Protein AF-A0ABD0P4G5-F1 (afdb_monomer)

Nearest PDB structures (foldseek):
  3k5r-assembly2_B  TM=7.911E-01  e=3.118E-05  Mus musculus
  4nuq-assembly1_A-2  TM=9.605E-01  e=7.166E-04  Mus musculus
  4nup-assembly2_C-2  TM=9.565E-01  e=6.683E-04  Mus musculus
  3q2l-assembly1_B  TM=8.915E-01  e=1.163E-02  Mus musculus
  3lnf-assembly2_B  TM=9.319E-01  e=1.647E-02  Mus musculus

Organ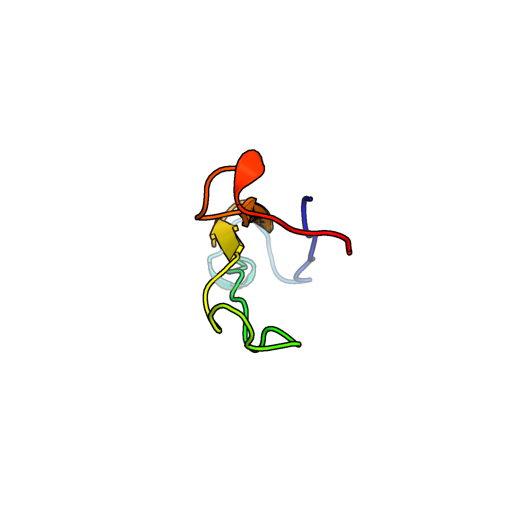ism: Cirrhinus mrigala (NCBI:txid683832)

Radius of gyration: 14.75 Å; Cα contacts (8 Å, |Δi|>4): 65; chains: 1; bounding box: 32×17×44 Å

InterPro domains:
  IPR002126 Cadherin-like [PS50268] (1-56)
  IPR015919 Cadherin-like superfamily [SSF49313] (2-56)

Solvent-accessible surface area (backbone atoms only — not comparable to full-atom values): 3800 Å² total; per-residue (Å²): 94,73,52,88,85,86,63,93,50,62,80,93,42,75,84,33,66,71,72,48,77,86,89,78,58,84,68,48,66,100,45,64,71,51,64,46,56,39,40,80,68,27,39,43,44,66,73,58,61,76,90,75,62,79,92,126

Structure (mmCIF, N/CA/C/O backbone):
data_AF-A0ABD0P4G5-F1
#
_entry.id   AF-A0ABD0P4G5-F1
#
loop_
_atom_site.group_PDB
_atom_site.id
_atom_site.type_symbol
_atom_site.label_atom_id
_atom_site.label_alt_id
_atom_site.label_comp_id
_atom_site.label_asym_id
_atom_site.label_entity_id
_atom_site.label_seq_id
_atom_site.pdbx_PDB_ins_code
_atom_site.Cartn_x
_atom_site.Cartn_y
_atom_site.Cartn_z
_atom_site.occupancy
_atom_site.B_iso_or_equiv
_atom_site.auth_seq_id
_atom_site.auth_comp_id
_atom_site.auth_asym_id
_atom_site.auth_atom_id
_atom_site.pdbx_PDB_model_num
ATOM 1 N N . MET A 1 1 ? 2.230 8.691 -6.976 1.00 94.06 1 MET A 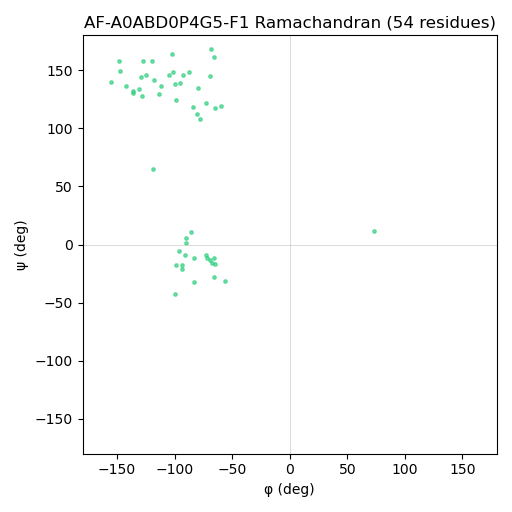N 1
ATOM 2 C CA . MET A 1 1 ? 0.745 8.675 -6.927 1.00 94.06 1 MET A CA 1
ATOM 3 C C . MET A 1 1 ? 0.354 8.337 -5.502 1.00 94.06 1 MET A C 1
ATOM 5 O O . MET A 1 1 ? 1.113 7.602 -4.894 1.00 94.06 1 MET A O 1
ATOM 9 N N . THR A 1 2 ? -0.770 8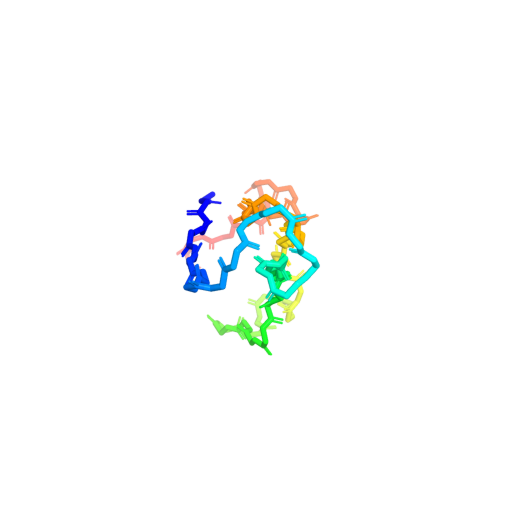.822 -4.977 1.00 97.38 2 THR A N 1
ATOM 10 C CA . THR A 1 2 ? -1.178 8.531 -3.590 1.00 97.38 2 THR A CA 1
ATOM 11 C C . THR A 1 2 ? -2.607 8.006 -3.577 1.00 97.38 2 THR A C 1
ATOM 13 O O . THR A 1 2 ? -3.489 8.610 -4.188 1.00 97.38 2 THR A O 1
ATOM 16 N N . MET A 1 3 ? -2.814 6.861 -2.932 1.00 97.38 3 MET A N 1
ATOM 17 C CA . MET A 1 3 ? -4.112 6.208 -2.768 1.00 97.38 3 MET A CA 1
ATOM 18 C C . MET A 1 3 ? -4.773 6.643 -1.462 1.00 97.38 3 MET A C 1
ATOM 20 O O . MET A 1 3 ? -4.092 6.844 -0.461 1.00 97.38 3 MET A O 1
ATOM 24 N N . THR A 1 4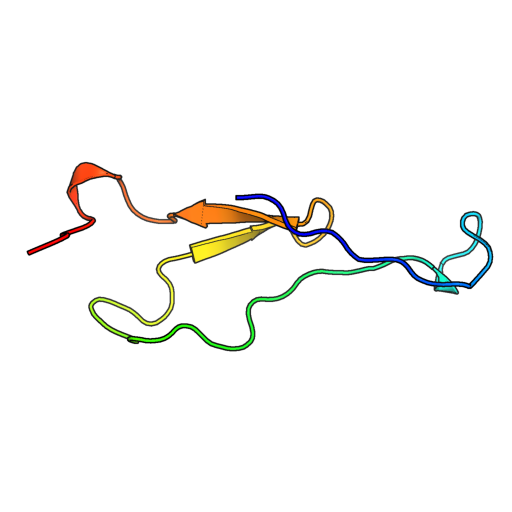 ? -6.102 6.741 -1.461 1.00 97.31 4 THR A N 1
ATOM 25 C CA . THR A 1 4 ? -6.894 7.021 -0.258 1.00 97.31 4 THR A CA 1
ATOM 26 C C . THR A 1 4 ? -8.019 6.004 -0.104 1.00 97.31 4 THR A C 1
ATOM 28 O O . THR A 1 4 ? -8.605 5.542 -1.085 1.00 97.31 4 THR A O 1
ATOM 31 N N . ALA A 1 5 ? -8.310 5.647 1.143 1.00 97.25 5 ALA A N 1
ATOM 32 C CA . ALA A 1 5 ? -9.411 4.787 1.546 1.00 97.25 5 ALA A CA 1
ATOM 33 C C . ALA A 1 5 ? -9.897 5.214 2.941 1.00 97.25 5 ALA A C 1
ATOM 35 O O . ALA A 1 5 ? -9.157 5.864 3.681 1.00 97.25 5 ALA A O 1
ATOM 36 N N . TYR A 1 6 ? -11.141 4.870 3.275 1.00 96.75 6 TYR A N 1
ATOM 37 C CA . TYR A 1 6 ? -11.787 5.244 4.532 1.00 96.75 6 TYR A CA 1
ATOM 38 C C . TYR A 1 6 ? -12.528 4.037 5.110 1.00 96.75 6 TYR A C 1
ATOM 40 O O . TYR A 1 6 ? -13.277 3.385 4.382 1.00 96.75 6 TYR A O 1
ATOM 48 N N . ASP A 1 7 ? -12.320 3.778 6.400 1.00 97.81 7 ASP A N 1
ATOM 49 C CA . ASP A 1 7 ? -13.117 2.850 7.203 1.0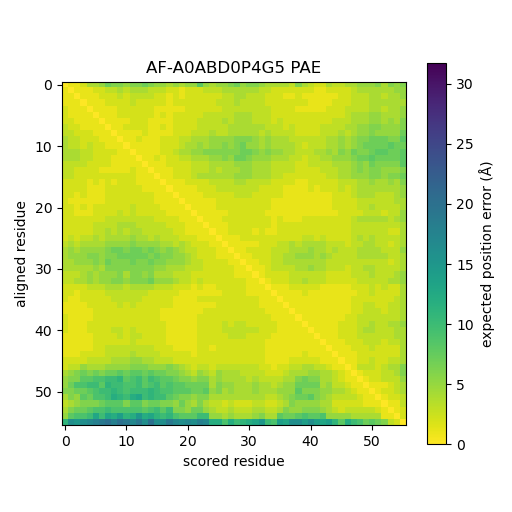0 97.81 7 ASP A CA 1
ATOM 50 C C . ASP A 1 7 ? -14.115 3.651 8.059 1.00 97.81 7 ASP A C 1
ATOM 52 O O . ASP A 1 7 ? -13.845 4.803 8.406 1.00 97.81 7 ASP A O 1
ATOM 56 N N . ALA A 1 8 ? -15.289 3.085 8.336 1.00 98.19 8 ALA A N 1
ATOM 57 C CA . ALA A 1 8 ? -16.362 3.756 9.071 1.00 98.19 8 ALA A CA 1
ATOM 58 C C . ALA A 1 8 ? -16.296 3.533 10.592 1.00 98.19 8 ALA A C 1
ATOM 60 O O . ALA A 1 8 ? -17.058 4.172 11.323 1.00 98.19 8 ALA A O 1
ATOM 61 N N . ASP A 1 9 ? -15.423 2.641 11.062 1.00 98.25 9 ASP A N 1
ATOM 62 C CA . ASP A 1 9 ? -15.208 2.388 12.485 1.00 98.25 9 ASP A CA 1
ATOM 63 C C . ASP A 1 9 ? -14.539 3.574 13.213 1.00 98.25 9 ASP A C 1
ATOM 65 O O . ASP A 1 9 ? -14.069 4.540 12.606 1.00 98.25 9 ASP A O 1
ATOM 69 N N . ASP A 1 10 ? -14.520 3.526 14.552 1.00 97.38 10 ASP A N 1
ATOM 70 C CA . ASP A 1 10 ? -13.916 4.575 15.385 1.00 97.38 10 ASP A CA 1
ATOM 71 C C . ASP A 1 10 ? -12.416 4.739 15.059 1.00 97.38 10 ASP A C 1
ATOM 73 O O . ASP A 1 10 ? -11.643 3.797 15.286 1.00 97.38 10 ASP A O 1
ATOM 77 N N . PRO A 1 11 ? -11.970 5.928 14.598 1.00 95.19 11 PRO A N 1
ATOM 78 C CA . PRO A 1 11 ? -10.584 6.175 14.198 1.00 95.19 11 PRO A CA 1
ATOM 79 C C . PRO A 1 11 ? -9.578 6.101 15.354 1.00 95.19 11 PRO A C 1
ATOM 81 O O . PRO A 1 11 ? -8.374 6.088 15.110 1.00 95.19 11 PRO A O 1
ATOM 84 N N . ASN A 1 12 ? -10.042 6.069 16.606 1.00 95.88 12 ASN A N 1
ATOM 85 C CA . ASN A 1 12 ? -9.188 5.895 17.783 1.00 95.88 12 ASN A CA 1
ATOM 86 C C . ASN A 1 12 ? -8.991 4.418 18.164 1.00 95.88 12 ASN A C 1
ATOM 88 O O . ASN A 1 12 ? -8.397 4.131 19.204 1.00 95.88 12 ASN A O 1
ATOM 92 N N . THR A 1 13 ? -9.503 3.486 17.356 1.00 96.06 13 THR A N 1
ATOM 93 C CA . THR A 1 13 ? -9.369 2.039 17.556 1.00 96.06 13 THR A CA 1
ATOM 94 C C . THR A 1 13 ? -8.653 1.384 16.380 1.00 96.06 13 THR A C 1
ATOM 96 O O . THR A 1 13 ? -8.677 1.890 15.259 1.00 96.06 13 THR A O 1
ATOM 99 N N . ASP A 1 14 ? -8.065 0.212 16.618 1.00 97.19 14 ASP A N 1
ATOM 100 C CA . ASP A 1 14 ? -7.357 -0.540 15.576 1.00 97.19 14 ASP A CA 1
ATOM 101 C C . ASP A 1 14 ? -8.275 -1.026 14.440 1.00 97.19 14 ASP A C 1
ATOM 103 O O . ASP A 1 14 ? -7.792 -1.353 13.359 1.00 97.19 14 ASP A O 1
ATOM 107 N N . ASN A 1 15 ? -9.596 -1.044 14.650 1.00 97.00 15 ASN A N 1
ATOM 108 C CA . ASN A 1 15 ? -10.561 -1.506 13.649 1.00 97.00 15 ASN A CA 1
ATOM 109 C C . ASN A 1 15 ? -10.599 -0.604 12.404 1.00 97.00 15 ASN A C 1
ATOM 111 O O . ASN A 1 15 ? -10.855 -1.092 11.312 1.00 97.00 15 ASN A O 1
ATOM 115 N N . ALA A 1 16 ? -10.267 0.683 12.548 1.00 96.94 16 ALA A N 1
ATOM 116 C CA . ALA A 1 16 ? -10.210 1.632 11.437 1.00 96.94 16 ALA A CA 1
ATOM 117 C C . ALA A 1 16 ? -8.822 1.709 10.761 1.00 96.94 16 ALA A C 1
ATOM 119 O O . ALA A 1 16 ? -8.613 2.514 9.847 1.00 96.94 16 ALA A O 1
ATOM 120 N N . VAL A 1 17 ? -7.838 0.915 11.209 1.00 97.06 17 VAL A N 1
ATOM 121 C CA . VAL A 1 17 ? -6.468 0.958 10.675 1.00 97.06 17 VAL A CA 1
ATOM 122 C C . VAL A 1 17 ? -6.399 0.234 9.332 1.00 97.06 17 VAL A C 1
ATOM 124 O O . VAL A 1 17 ? -6.409 -0.993 9.249 1.00 97.06 17 VAL A O 1
ATOM 127 N N . LEU A 1 18 ? -6.249 1.012 8.262 1.00 97.25 18 LEU A N 1
ATOM 128 C CA . LEU A 1 18 ? -6.108 0.499 6.902 1.00 97.25 18 LEU A CA 1
ATOM 129 C C . LEU A 1 18 ? -4.650 0.188 6.548 1.00 97.25 18 LEU A C 1
ATOM 131 O O . LEU A 1 18 ? -3.716 0.856 6.997 1.00 97.25 18 LEU A O 1
ATOM 135 N N . ARG A 1 19 ? -4.461 -0.823 5.691 1.00 98.00 19 ARG A N 1
ATOM 136 C CA . ARG A 1 19 ? -3.168 -1.167 5.090 1.00 98.00 19 ARG A CA 1
ATOM 137 C C . ARG A 1 19 ? -3.295 -1.335 3.582 1.00 98.00 19 ARG A C 1
ATOM 139 O O . ARG A 1 19 ? -4.197 -2.021 3.104 1.00 98.00 19 ARG A O 1
ATOM 146 N N . TYR A 1 20 ? -2.367 -0.743 2.836 1.00 98.50 20 TYR A N 1
ATOM 147 C CA . TYR A 1 20 ? -2.353 -0.814 1.376 1.00 98.50 20 TYR A CA 1
ATOM 148 C C . TYR A 1 20 ? -1.447 -1.939 0.857 1.00 98.50 20 TYR A C 1
ATOM 150 O O . TYR A 1 20 ? -0.335 -2.135 1.341 1.00 98.50 20 TYR A O 1
ATOM 158 N N . ILE A 1 21 ? -1.911 -2.655 -0.170 1.00 97.94 21 ILE A N 1
ATOM 159 C CA . ILE A 1 21 ? -1.162 -3.711 -0.863 1.00 97.94 21 ILE A CA 1
ATOM 160 C C . ILE A 1 21 ? -1.458 -3.670 -2.365 1.00 97.94 21 ILE A C 1
ATOM 162 O O . ILE A 1 21 ? -2.608 -3.550 -2.787 1.00 97.94 21 ILE A O 1
ATOM 166 N N . ILE A 1 22 ? -0.416 -3.810 -3.187 1.00 97.12 22 ILE A N 1
ATOM 167 C CA . ILE A 1 22 ? -0.573 -4.058 -4.623 1.00 97.12 22 ILE A CA 1
ATOM 168 C C . ILE A 1 22 ? -0.858 -5.548 -4.809 1.00 97.12 22 ILE A C 1
ATOM 170 O O . ILE A 1 22 ? 0.003 -6.388 -4.568 1.00 97.12 22 ILE A O 1
ATOM 174 N N . VAL A 1 23 ? -2.074 -5.873 -5.248 1.00 96.69 23 VAL A N 1
ATOM 175 C CA . VAL A 1 23 ? -2.483 -7.267 -5.496 1.00 96.69 23 VAL A CA 1
ATOM 176 C C . VAL A 1 23 ? -2.038 -7.747 -6.880 1.00 96.69 23 VAL A C 1
ATOM 178 O O . VAL A 1 23 ? -1.755 -8.928 -7.070 1.00 96.69 23 VAL A O 1
ATOM 181 N N . ARG A 1 24 ? -1.985 -6.847 -7.870 1.00 95.69 24 ARG A N 1
ATOM 182 C CA . ARG A 1 24 ? -1.593 -7.181 -9.243 1.00 95.69 24 ARG A CA 1
ATOM 183 C C . ARG A 1 24 ? -1.049 -5.964 -9.979 1.00 95.69 24 ARG A C 1
ATOM 185 O O . ARG A 1 24 ? -1.629 -4.886 -9.902 1.00 95.69 24 ARG A O 1
ATOM 192 N N . GLN A 1 25 ? 0.002 -6.183 -10.761 1.00 95.88 25 GLN A N 1
ATOM 193 C CA . GLN A 1 25 ? 0.507 -5.247 -11.759 1.00 95.88 25 GLN A CA 1
ATOM 194 C C . GLN A 1 25 ? 0.261 -5.821 -13.161 1.00 95.88 25 GLN A C 1
ATOM 196 O O . GLN A 1 25 ? 0.479 -7.011 -13.390 1.00 95.88 25 GLN A O 1
ATOM 201 N N . LEU A 1 26 ? -0.212 -4.989 -14.092 1.00 95.56 26 LEU A N 1
ATOM 202 C CA . LEU A 1 26 ? -0.358 -5.341 -15.505 1.00 95.56 26 LEU A CA 1
ATOM 203 C C . LEU A 1 26 ? 0.137 -4.187 -16.395 1.00 95.56 26 LEU A C 1
ATOM 205 O O . LEU A 1 26 ? -0.319 -3.062 -16.191 1.00 95.56 26 LEU A O 1
ATOM 209 N N . PRO A 1 27 ? 1.002 -4.451 -17.393 1.00 93.62 27 PRO A N 1
ATOM 210 C CA . PRO A 1 27 ? 1.667 -5.731 -17.664 1.00 93.62 27 PRO A CA 1
ATOM 211 C C . PRO A 1 27 ? 2.656 -6.134 -16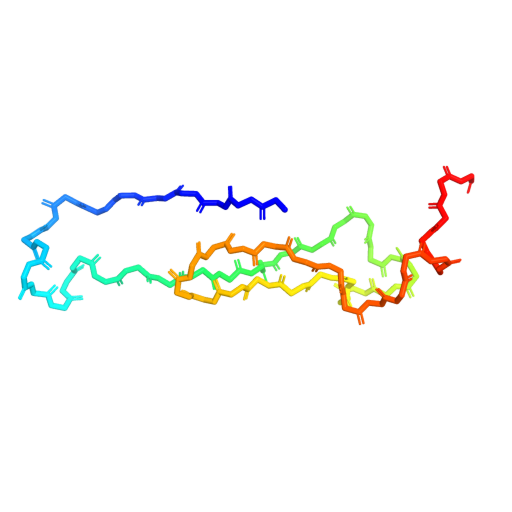.550 1.00 93.62 27 PRO A C 1
ATOM 213 O O . PRO A 1 27 ? 3.105 -5.309 -15.755 1.00 93.62 27 PRO A O 1
ATOM 216 N N . ASP A 1 28 ? 3.004 -7.419 -16.504 1.00 93.62 28 ASP A N 1
ATOM 217 C CA . ASP A 1 28 ? 4.053 -7.978 -15.634 1.00 93.62 28 ASP A CA 1
ATOM 218 C C . ASP A 1 28 ? 5.455 -7.886 -16.265 1.00 93.62 28 ASP A C 1
ATOM 220 O O . ASP A 1 28 ? 6.419 -8.469 -15.773 1.00 93.62 28 ASP A O 1
ATOM 224 N N . LYS A 1 29 ? 5.569 -7.136 -17.365 1.00 90.62 29 LYS A N 1
ATOM 225 C CA . LYS A 1 29 ? 6.820 -6.823 -18.048 1.00 90.62 29 LYS A CA 1
ATOM 226 C C . LYS A 1 29 ? 7.236 -5.383 -17.749 1.00 90.62 29 LYS A C 1
ATOM 228 O O . LYS A 1 29 ? 6.365 -4.520 -17.652 1.00 90.62 29 LYS A O 1
ATOM 233 N N . PRO A 1 30 ? 8.545 -5.102 -17.660 1.00 91.38 30 PRO A N 1
ATOM 234 C CA . PRO A 1 30 ? 9.664 -6.055 -17.689 1.00 91.38 30 PRO A CA 1
ATOM 235 C C . PRO A 1 30 ? 9.793 -6.900 -16.406 1.00 91.38 30 PRO A C 1
ATOM 237 O O . PRO A 1 30 ? 10.538 -7.874 -16.390 1.00 91.38 30 PRO A O 1
ATOM 240 N N . SER A 1 31 ? 9.066 -6.547 -15.346 1.00 92.12 31 SER A N 1
ATOM 241 C CA . SER A 1 31 ? 8.993 -7.282 -14.082 1.00 92.12 31 SER A CA 1
ATOM 242 C C . SER A 1 31 ? 7.594 -7.120 -13.474 1.00 92.12 31 SER A C 1
ATOM 244 O O . SER A 1 31 ? 6.985 -6.061 -13.649 1.00 92.12 31 SER A O 1
ATOM 246 N N . PRO A 1 32 ? 7.080 -8.107 -12.719 1.00 92.50 32 PRO A N 1
ATOM 247 C CA . PRO A 1 32 ? 5.820 -7.967 -11.987 1.00 92.50 32 PRO A CA 1
ATOM 248 C C . PRO A 1 32 ? 5.906 -6.986 -10.805 1.00 92.50 32 PRO A C 1
ATOM 250 O O . PRO A 1 32 ? 4.870 -6.584 -10.286 1.00 92.50 32 PRO A O 1
ATOM 253 N N . ASN A 1 33 ? 7.120 -6.594 -10.395 1.00 92.31 33 ASN A N 1
ATOM 254 C CA . ASN A 1 33 ? 7.384 -5.765 -9.217 1.00 92.31 33 ASN A CA 1
ATOM 255 C C . ASN A 1 33 ? 8.055 -4.445 -9.621 1.00 92.31 33 ASN A C 1
ATOM 257 O O . ASN A 1 33 ? 9.220 -4.216 -9.309 1.00 92.31 33 ASN A O 1
ATOM 261 N N . MET A 1 34 ? 7.348 -3.594 -10.363 1.00 95.56 34 MET A N 1
ATOM 262 C CA . MET A 1 34 ? 7.850 -2.278 -10.793 1.00 95.56 34 MET A CA 1
ATOM 263 C C . MET A 1 34 ? 7.452 -1.161 -9.829 1.00 95.56 34 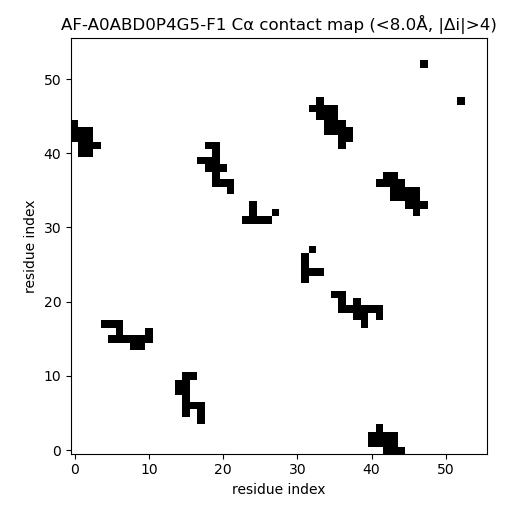MET A C 1
ATOM 265 O O . MET A 1 34 ? 8.062 -0.089 -9.837 1.00 95.56 34 MET A O 1
ATOM 269 N N . PHE A 1 35 ? 6.460 -1.422 -8.979 1.00 96.31 35 PHE A N 1
ATOM 270 C CA . PHE A 1 35 ? 5.907 -0.457 -8.043 1.00 96.31 35 PHE A CA 1
ATOM 271 C C . PHE A 1 35 ? 5.948 -0.975 -6.609 1.00 96.31 35 PHE A C 1
ATOM 273 O O . PHE A 1 35 ? 5.766 -2.163 -6.348 1.00 96.31 35 PHE A O 1
ATOM 280 N N . TYR A 1 36 ? 6.149 -0.045 -5.685 1.00 96.44 36 TYR A N 1
ATOM 281 C CA . TYR A 1 36 ? 5.987 -0.235 -4.251 1.00 96.44 36 TYR A CA 1
ATOM 282 C C . TYR A 1 36 ? 4.881 0.697 -3.769 1.00 96.44 36 TYR A C 1
ATOM 284 O O . TYR A 1 36 ? 4.794 1.832 -4.242 1.00 96.44 36 TYR A O 1
ATOM 292 N N . ILE A 1 37 ? 4.058 0.213 -2.839 1.00 98.31 37 ILE A N 1
ATOM 293 C CA . ILE A 1 37 ? 3.087 1.031 -2.117 1.00 98.31 37 ILE A CA 1
ATOM 294 C C . ILE A 1 37 ? 3.482 1.090 -0.643 1.00 98.31 37 ILE A C 1
ATOM 296 O O . ILE A 1 37 ? 3.727 0.049 -0.033 1.00 98.31 37 ILE A O 1
ATOM 300 N N . ASP A 1 38 ? 3.547 2.293 -0.073 1.00 98.31 38 ASP A N 1
ATOM 301 C CA . ASP A 1 38 ? 3.676 2.457 1.375 1.00 98.31 38 ASP A CA 1
ATOM 302 C C . ASP A 1 38 ? 2.390 1.919 2.036 1.00 98.31 38 ASP A C 1
ATOM 304 O O . ASP A 1 38 ? 1.303 2.444 1.764 1.00 98.31 38 ASP A O 1
ATOM 308 N N . PRO A 1 39 ? 2.477 0.873 2.880 1.00 98.19 39 PRO A N 1
ATOM 309 C CA . PRO A 1 39 ? 1.299 0.227 3.440 1.00 98.19 39 PRO A CA 1
ATOM 310 C C . PRO A 1 39 ? 0.533 1.122 4.417 1.00 98.19 39 PRO A C 1
ATOM 312 O O . PRO A 1 39 ? -0.607 0.797 4.720 1.00 98.19 39 PRO A O 1
ATOM 315 N N . GLU A 1 40 ? 1.115 2.215 4.910 1.00 97.62 40 GLU A N 1
ATOM 316 C CA . GLU A 1 40 ? 0.466 3.177 5.812 1.00 97.62 40 GLU A CA 1
ATOM 317 C C . GLU A 1 40 ? -0.036 4.406 5.063 1.00 97.62 40 GLU A C 1
ATOM 319 O O . GLU A 1 40 ? -1.140 4.881 5.317 1.00 97.62 40 GLU A O 1
ATOM 324 N N . ARG A 1 41 ? 0.769 4.927 4.133 1.00 97.69 41 ARG A N 1
ATOM 325 C CA . ARG A 1 41 ? 0.486 6.206 3.462 1.00 97.69 41 ARG A CA 1
ATOM 326 C C . ARG A 1 41 ? -0.270 6.066 2.148 1.00 97.69 41 ARG A C 1
ATOM 328 O O . ARG A 1 41 ? -0.861 7.036 1.689 1.00 97.69 41 ARG A O 1
ATOM 335 N N . GLY A 1 42 ? -0.229 4.892 1.519 1.00 98.19 42 GLY A N 1
ATOM 336 C CA . GLY A 1 42 ? -0.811 4.679 0.194 1.00 98.19 42 GLY A CA 1
ATOM 337 C C . GLY A 1 42 ? -0.008 5.323 -0.942 1.00 98.19 42 GLY A C 1
ATOM 338 O O . GLY A 1 42 ? -0.495 5.401 -2.072 1.00 98.19 42 GLY A O 1
ATOM 339 N N . ASP A 1 43 ? 1.215 5.784 -0.671 1.00 98.38 43 ASP A N 1
ATOM 340 C CA . ASP A 1 43 ? 2.102 6.351 -1.684 1.00 98.38 43 ASP A CA 1
ATOM 341 C C . ASP A 1 43 ? 2.658 5.252 -2.587 1.00 98.38 43 ASP A C 1
ATOM 343 O O . ASP A 1 43 ? 3.330 4.332 -2.125 1.00 98.38 43 ASP A O 1
ATOM 347 N N . ILE A 1 44 ? 2.402 5.373 -3.890 1.00 97.38 44 ILE A N 1
ATOM 348 C CA . ILE A 1 44 ? 2.953 4.511 -4.931 1.00 97.38 44 ILE A CA 1
ATOM 349 C C . ILE A 1 44 ? 4.143 5.195 -5.595 1.00 97.38 44 ILE A C 1
ATOM 351 O O . ILE A 1 44 ? 4.017 6.287 -6.173 1.00 97.38 44 ILE A O 1
ATOM 355 N N . VAL A 1 45 ? 5.271 4.486 -5.573 1.00 96.38 45 VAL A N 1
ATOM 356 C CA . VAL A 1 45 ? 6.540 4.859 -6.203 1.00 96.38 45 VAL A CA 1
ATOM 357 C C . VAL A 1 45 ? 7.052 3.733 -7.094 1.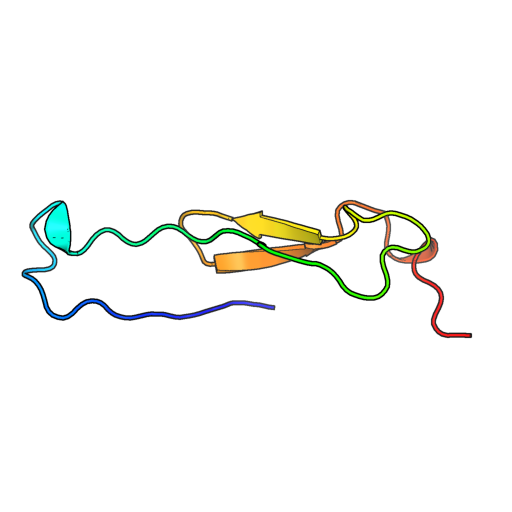00 96.38 45 VAL A C 1
ATOM 359 O O . VAL A 1 45 ? 6.696 2.566 -6.925 1.00 96.38 45 VAL A O 1
ATOM 362 N N . THR A 1 46 ? 7.907 4.081 -8.050 1.00 95.69 46 THR A N 1
ATOM 363 C CA . THR A 1 46 ? 8.630 3.096 -8.856 1.00 95.69 46 THR A CA 1
ATOM 364 C C . THR A 1 46 ? 9.810 2.567 -8.054 1.00 95.69 46 THR A C 1
ATOM 366 O O . THR A 1 46 ? 10.545 3.346 -7.449 1.00 95.69 46 THR A O 1
ATOM 369 N N . VAL A 1 47 ? 10.012 1.251 -8.053 1.00 93.88 47 VAL A N 1
ATOM 370 C CA . VAL A 1 47 ? 11.174 0.639 -7.374 1.00 93.88 47 VAL A CA 1
ATOM 371 C C . VAL A 1 47 ? 12.437 0.666 -8.232 1.00 93.88 47 VAL A C 1
ATOM 373 O O . VAL A 1 47 ? 13.531 0.397 -7.746 1.00 93.88 47 VAL A O 1
ATOM 376 N N . ILE A 1 48 ? 12.279 0.990 -9.514 1.00 89.12 48 ILE A N 1
ATOM 377 C CA . ILE A 1 48 ?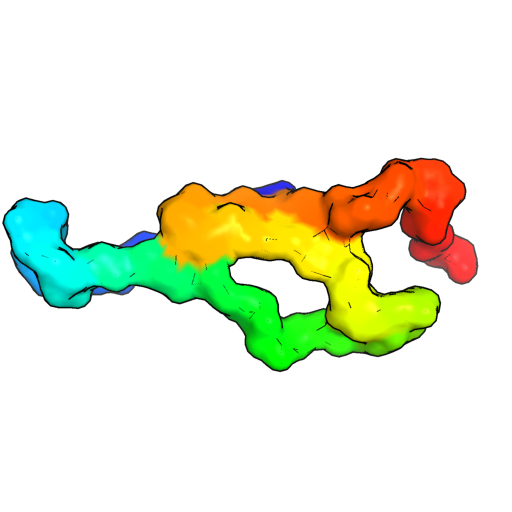 13.366 1.177 -10.467 1.00 89.12 48 ILE A CA 1
ATOM 378 C C . ILE A 1 48 ? 13.630 2.661 -10.713 1.00 89.12 48 ILE A C 1
ATOM 380 O O . ILE A 1 48 ? 12.797 3.525 -10.415 1.00 89.12 48 ILE A O 1
ATOM 384 N N . ALA A 1 49 ? 14.789 2.955 -11.295 1.00 87.31 49 ALA A N 1
ATOM 385 C CA . ALA A 1 49 ? 15.139 4.316 -11.652 1.00 87.31 49 ALA A CA 1
ATOM 386 C C . ALA A 1 49 ? 14.266 4.825 -12.820 1.00 87.31 49 ALA A C 1
ATOM 388 O O . ALA A 1 49 ? 13.988 4.060 -13.746 1.00 87.31 49 ALA A O 1
ATOM 389 N N . PRO A 1 50 ? 13.890 6.121 -12.851 1.00 84.69 50 PRO A N 1
ATOM 390 C CA . PRO A 1 50 ? 13.000 6.654 -13.886 1.00 84.69 50 PRO A CA 1
ATOM 391 C C . PRO A 1 50 ? 13.487 6.445 -15.325 1.00 84.69 50 PRO A C 1
ATOM 393 O O . PRO A 1 50 ? 12.674 6.266 -16.218 1.00 84.69 50 PRO A O 1
ATOM 396 N N . HIS A 1 51 ? 14.804 6.422 -15.554 1.00 85.75 51 HIS A N 1
ATOM 397 C CA . HIS A 1 51 ? 15.394 6.219 -16.884 1.00 85.75 51 HIS A CA 1
ATOM 398 C C . HIS A 1 51 ? 15.285 4.775 -17.405 1.00 85.75 51 HIS A C 1
ATOM 400 O O . HIS A 1 51 ? 15.637 4.516 -18.549 1.00 85.75 51 HIS A O 1
ATOM 406 N N . GLN A 1 52 ? 14.854 3.832 -16.564 1.00 86.56 52 GLN A N 1
ATOM 407 C CA . GLN A 1 52 ? 14.594 2.442 -16.946 1.00 86.56 52 GLN A CA 1
ATOM 408 C C . GLN A 1 52 ? 13.110 2.200 -17.270 1.00 86.56 52 GLN A C 1
ATOM 410 O O . GLN A 1 52 ? 12.746 1.096 -17.669 1.00 86.56 52 GLN A O 1
ATOM 415 N N . LEU A 1 53 ? 12.248 3.200 -17.059 1.00 88.62 53 LEU A N 1
ATOM 416 C CA . LEU A 1 53 ? 10.854 3.155 -17.481 1.00 88.62 53 LEU A CA 1
ATOM 417 C C . LEU A 1 53 ? 10.782 3.589 -18.934 1.00 88.62 53 LEU A C 1
ATOM 419 O O . LEU A 1 53 ? 11.121 4.725 -19.262 1.00 88.62 53 LEU A O 1
ATOM 423 N N . ASP A 1 54 ? 10.322 2.674 -19.774 1.00 88.94 54 ASP A N 1
ATOM 424 C CA . ASP A 1 54 ? 10.127 2.942 -21.186 1.00 88.94 54 ASP A CA 1
ATOM 425 C C . ASP A 1 54 ? 8.654 3.236 -21.477 1.00 88.94 54 ASP A C 1
ATOM 427 O O . ASP A 1 54 ? 7.751 2.606 -20.915 1.00 88.94 54 ASP A O 1
ATOM 431 N N . ARG A 1 55 ? 8.418 4.232 -22.327 1.00 86.75 55 ARG A N 1
ATOM 432 C CA . ARG A 1 55 ? 7.089 4.593 -22.828 1.00 86.75 55 ARG A CA 1
ATOM 433 C C . ARG A 1 55 ? 6.842 4.006 -24.223 1.00 86.75 55 ARG A C 1
ATOM 435 O O . ARG A 1 55 ? 5.683 3.984 -24.641 1.00 86.75 55 ARG A O 1
ATOM 442 N N . GLU A 1 56 ? 7.896 3.600 -24.929 1.00 70.62 56 GLU A N 1
ATOM 443 C CA . GLU A 1 56 ? 7.878 3.237 -26.351 1.00 70.62 56 GLU A CA 1
ATOM 444 C C . GLU A 1 56 ? 7.594 1.750 -26.612 1.00 70.62 56 GLU A C 1
ATOM 446 O O . GLU A 1 56 ? 8.056 0.875 -25.845 1.00 70.62 56 GLU A O 1
#

Mean predicted aligned error: 3.22 Å

Foldseek 3Di:
DADDDFDPDDPVDPVGQFFDDDPFDPPCPPHRQQWDAHGRTRDIDGPDDPVPDDPD

pLDDT: mean 94.51, std 4.9, range [70.62, 98.5]

Sequence (56 aa):
MTMTAYDADDPNTDNAVLRYIIVRQLPDKPSPNMFYIDPERGDIVTVIAPHQLDRE

Secondary structure (DSSP, 8-state):
-B------S-TTSGGG---------SS--S-S--EEE-TTT-BEEESS-GGG----